Protein AF-A0A8J8PE60-F1 (afdb_monomer_lite)

Foldseek 3Di:
DDDDDDDDDPVVVVVLVVCCVVVLDVDSVRVVLLVVQVVDVVPDVDDRPDPCSVVSCCVVPVVVCLVPVPPVDVPCVSVLVVLLVVLLVCLLVVVNVVSLVSLVVVDPPPDPSSVVSVVSSVVSVVVVVVPDDPDDDDDDDD

Structure (mmCIF, N/CA/C/O backbone):
data_AF-A0A8J8PE60-F1
#
_entry.id   AF-A0A8J8PE60-F1
#
loop_
_atom_site.group_PDB
_atom_site.id
_atom_site.type_symbol
_atom_site.label_atom_id
_atom_site.label_alt_id
_atom_site.label_comp_id
_atom_site.label_asym_id
_atom_site.label_entity_id
_atom_site.label_seq_id
_atom_site.pdbx_PDB_ins_code
_atom_site.Cartn_x
_atom_site.Cartn_y
_atom_site.Cartn_z
_atom_site.occupancy
_atom_site.B_iso_or_equiv
_atom_site.auth_seq_id
_atom_site.auth_comp_id
_atom_site.auth_asym_id
_atom_site.auth_atom_id
_atom_site.pdbx_PDB_model_num
ATOM 1 N N . MET A 1 1 ? -25.706 10.457 2.565 1.00 67.75 1 MET A N 1
ATOM 2 C CA . MET A 1 1 ? -25.082 9.638 3.629 1.00 67.75 1 MET A CA 1
ATOM 3 C C . MET A 1 1 ? -26.100 8.675 4.217 1.00 67.75 1 MET A C 1
ATOM 5 O O . MET A 1 1 ? -27.106 9.118 4.760 1.00 67.75 1 MET A O 1
ATOM 9 N N . VAL A 1 2 ? -25.847 7.373 4.091 1.00 72.69 2 VAL A N 1
ATOM 10 C CA . VAL A 1 2 ? -26.624 6.304 4.741 1.00 72.69 2 VAL A CA 1
ATOM 11 C C . VAL A 1 2 ? -25.857 5.872 5.991 1.00 72.69 2 VAL A C 1
ATOM 13 O O . VAL A 1 2 ? -24.637 5.753 5.943 1.00 72.69 2 VAL A O 1
ATOM 16 N N . LYS A 1 3 ? -26.538 5.677 7.126 1.00 77.69 3 LYS A N 1
ATOM 17 C CA . LYS A 1 3 ? -25.882 5.319 8.392 1.00 77.69 3 LYS A CA 1
ATOM 18 C C . LYS A 1 3 ? -25.899 3.802 8.586 1.00 77.69 3 LYS A C 1
ATOM 20 O O . LYS A 1 3 ? -26.971 3.215 8.685 1.00 77.69 3 LYS A O 1
ATOM 25 N N . SER A 1 4 ? -24.717 3.197 8.679 1.00 75.25 4 SER A N 1
ATOM 26 C CA . SER A 1 4 ? -24.523 1.794 9.063 1.00 75.25 4 SER A CA 1
ATOM 27 C C . SER A 1 4 ? -23.872 1.719 10.448 1.00 75.25 4 SER A C 1
ATOM 29 O O . SER A 1 4 ? -23.148 2.630 10.844 1.00 75.25 4 SER A O 1
ATOM 31 N N . THR A 1 5 ? -24.161 0.675 11.228 1.00 84.50 5 THR A N 1
ATOM 32 C CA . THR A 1 5 ? -23.531 0.442 12.539 1.00 84.50 5 THR A CA 1
ATOM 33 C C . THR A 1 5 ? -22.797 -0.887 12.517 1.00 84.50 5 THR A C 1
ATOM 35 O O . THR A 1 5 ? -23.406 -1.938 12.335 1.00 84.50 5 THR A O 1
ATOM 38 N N . VAL A 1 6 ? -21.489 -0.822 12.740 1.00 84.38 6 VAL A N 1
ATOM 39 C CA . VAL A 1 6 ? -20.562 -1.957 12.792 1.00 84.38 6 VAL A CA 1
ATOM 40 C C . VAL A 1 6 ? -19.918 -2.025 14.173 1.00 84.38 6 VAL A C 1
ATOM 42 O O . VAL A 1 6 ? -19.798 -1.012 14.861 1.00 84.38 6 VAL A O 1
ATOM 45 N N . ARG A 1 7 ? -19.556 -3.235 14.610 1.00 89.38 7 ARG A N 1
ATOM 46 C CA . ARG A 1 7 ? -18.872 -3.462 15.888 1.00 89.38 7 ARG A CA 1
ATOM 47 C C . ARG A 1 7 ? -17.423 -3.847 15.639 1.00 89.38 7 ARG A C 1
ATOM 49 O O . ARG A 1 7 ? -17.162 -4.720 14.818 1.00 89.38 7 ARG A O 1
ATOM 56 N N . PHE A 1 8 ? -16.528 -3.244 16.408 1.00 87.31 8 PHE A N 1
ATOM 57 C CA . PHE A 1 8 ? -15.098 -3.528 16.409 1.00 87.31 8 PHE A CA 1
ATOM 58 C C . PHE A 1 8 ? -14.676 -4.019 17.796 1.00 87.31 8 PHE A C 1
ATOM 60 O O . PHE A 1 8 ? -15.372 -3.767 18.783 1.00 87.31 8 PHE A O 1
ATOM 67 N N . SER A 1 9 ? -13.566 -4.750 17.868 1.00 93.62 9 SER A N 1
ATOM 68 C CA . SER A 1 9 ? -12.927 -5.048 19.151 1.00 93.62 9 SER A CA 1
ATOM 69 C C . SER A 1 9 ? -12.292 -3.783 19.733 1.00 93.62 9 SER A C 1
ATOM 71 O O . SER A 1 9 ? -11.951 -2.864 18.990 1.00 93.62 9 SER A O 1
ATOM 73 N N . GLU A 1 10 ? -12.101 -3.759 21.054 1.00 88.94 10 GLU A N 1
ATOM 74 C CA . GLU A 1 10 ? -11.444 -2.641 21.753 1.00 88.94 10 GLU A CA 1
ATOM 75 C C . GLU A 1 10 ? -10.058 -2.367 21.160 1.00 88.94 10 GLU A C 1
ATOM 77 O O . GLU A 1 10 ? -9.803 -1.262 20.713 1.00 88.94 10 GLU A O 1
ATOM 82 N N . THR A 1 11 ? -9.244 -3.406 20.955 1.00 90.06 11 THR A N 1
ATOM 83 C CA . THR A 1 11 ? -7.906 -3.279 20.348 1.00 90.06 11 THR A CA 1
ATOM 84 C C . THR A 1 11 ? -7.906 -2.616 18.968 1.00 90.06 11 THR A C 1
ATOM 86 O O . THR A 1 11 ? -6.961 -1.916 18.617 1.00 90.06 11 THR A O 1
ATOM 89 N N . VAL A 1 12 ? -8.939 -2.854 18.153 1.00 88.44 12 VAL A N 1
ATOM 90 C CA . VAL A 1 12 ? -9.057 -2.196 16.843 1.00 88.44 12 VAL A CA 1
ATOM 91 C C . VAL A 1 12 ? -9.443 -0.734 17.026 1.00 88.44 12 VAL A C 1
ATOM 93 O O . VAL A 1 12 ? -8.910 0.121 16.330 1.00 88.44 12 VAL A O 1
ATOM 96 N N . MET A 1 13 ? -10.341 -0.438 17.967 1.00 90.12 13 MET A N 1
ATOM 97 C CA . MET A 1 13 ? -10.730 0.938 18.263 1.00 90.12 13 MET A CA 1
ATOM 98 C C . MET A 1 13 ? -9.577 1.759 18.834 1.00 90.12 13 MET A C 1
ATOM 100 O O . MET A 1 13 ? -9.436 2.901 18.417 1.00 90.12 13 MET A O 1
ATOM 104 N N . ASP A 1 14 ? -8.737 1.172 19.687 1.00 89.94 14 ASP A N 1
ATOM 105 C CA . ASP A 1 14 ? -7.545 1.825 20.240 1.00 89.94 14 ASP A CA 1
ATOM 106 C C . ASP A 1 14 ? -6.579 2.231 19.113 1.00 89.94 14 ASP A C 1
ATOM 108 O O . ASP A 1 14 ? -6.134 3.369 19.041 1.00 89.94 14 ASP A O 1
ATOM 112 N N . ARG A 1 15 ? -6.332 1.332 18.149 1.00 86.69 15 ARG A N 1
ATOM 113 C CA . ARG A 1 15 ? -5.506 1.631 16.964 1.00 86.69 15 ARG A CA 1
ATOM 114 C C . ARG A 1 15 ? -6.096 2.731 16.084 1.00 86.69 15 ARG A C 1
ATOM 116 O O . ARG A 1 15 ? -5.361 3.542 15.540 1.00 86.69 15 ARG A O 1
ATOM 123 N N . VAL A 1 16 ? -7.417 2.743 15.911 1.00 87.50 16 VAL A N 1
ATOM 124 C CA . VAL A 1 16 ? -8.095 3.802 15.148 1.00 87.50 16 VAL A CA 1
ATOM 125 C C . VAL A 1 16 ? -8.033 5.135 15.895 1.00 87.50 16 VAL A C 1
ATOM 127 O O . VAL A 1 16 ? -7.966 6.179 15.258 1.00 87.50 16 VAL A O 1
ATOM 130 N N . GLU A 1 17 ? -8.068 5.119 17.228 1.00 87.81 17 GLU A N 1
ATOM 131 C CA . GLU A 1 17 ? -7.870 6.319 18.044 1.00 87.81 17 GLU A CA 1
ATOM 132 C C . GLU A 1 17 ? -6.456 6.875 17.882 1.00 87.81 17 GLU A C 1
ATOM 134 O O . GLU A 1 17 ? -6.339 8.061 17.603 1.00 87.81 17 GLU A O 1
ATOM 139 N N . GLU A 1 18 ? -5.421 6.032 17.922 1.00 88.44 18 GLU A N 1
ATOM 140 C CA . GLU A 1 18 ? -4.029 6.450 17.682 1.00 88.44 18 GLU A CA 1
ATOM 141 C C . GLU A 1 18 ? -3.860 7.172 16.331 1.00 88.44 18 GLU A C 1
ATOM 143 O O . GLU A 1 18 ? -3.236 8.227 16.282 1.00 88.44 18 GLU A O 1
ATOM 148 N N . LEU A 1 19 ? -4.469 6.656 15.256 1.00 84.62 19 LEU A N 1
ATOM 149 C CA . LEU A 1 19 ? -4.401 7.263 13.915 1.00 84.62 19 LEU A CA 1
ATOM 150 C C . LEU A 1 19 ? -5.159 8.600 13.815 1.00 84.62 19 LEU A C 1
ATOM 152 O O . LEU A 1 19 ? -4.785 9.484 13.057 1.00 84.62 19 LEU A O 1
ATOM 156 N N . VAL A 1 20 ? -6.244 8.769 14.574 1.00 87.75 20 VAL A N 1
ATOM 157 C CA . VAL A 1 20 ? -6.984 10.045 14.624 1.00 87.75 20 VAL A CA 1
ATOM 158 C C . VAL A 1 20 ? -6.250 11.065 15.503 1.00 87.75 20 VAL A C 1
ATOM 160 O O . VAL A 1 20 ? -6.274 12.261 15.228 1.00 87.75 20 VAL A O 1
ATOM 163 N N . GLU A 1 21 ? -5.599 10.610 16.573 1.00 86.06 21 GLU A N 1
ATOM 164 C CA . GLU A 1 21 ? -4.782 11.452 17.452 1.00 86.06 21 GLU A CA 1
ATOM 165 C C . GLU A 1 21 ? -3.464 11.885 16.797 1.00 86.06 21 GLU A C 1
ATOM 167 O O . GLU A 1 21 ? -2.961 12.962 17.115 1.00 86.06 21 GLU A O 1
ATOM 172 N N . GLY A 1 22 ? -2.936 11.079 15.872 1.00 78.81 22 GLY A N 1
ATOM 173 C CA . GLY A 1 22 ? -1.746 11.362 15.067 1.00 78.81 22 GLY A CA 1
ATOM 174 C C . GLY A 1 22 ? -1.930 12.418 13.972 1.00 78.81 22 GLY A C 1
ATOM 175 O O . GLY A 1 22 ? -0.999 12.643 13.211 1.00 78.81 22 GLY A O 1
ATOM 176 N N . GLU A 1 23 ? -3.098 13.064 13.902 1.00 74.38 23 GLU A N 1
ATOM 177 C CA . GLU A 1 23 ? -3.491 14.064 12.893 1.00 74.38 23 GLU A CA 1
ATOM 178 C C . GLU A 1 23 ? -3.677 13.526 11.458 1.00 74.38 23 GLU A C 1
ATOM 180 O O . GLU A 1 23 ? -4.191 14.265 10.624 1.00 74.38 23 GLU A O 1
ATOM 185 N N . GLU A 1 24 ? -3.417 12.236 11.202 1.00 80.31 24 GLU A N 1
ATOM 186 C CA . GLU A 1 24 ? -3.635 11.570 9.899 1.00 80.31 24 GLU A CA 1
ATOM 187 C C . GLU A 1 24 ? -5.123 11.544 9.486 1.00 80.31 24 GLU A C 1
ATOM 189 O O . GLU A 1 24 ? -5.471 11.454 8.311 1.00 80.31 24 GLU A O 1
ATOM 194 N N . PHE A 1 25 ? -6.036 11.603 10.463 1.00 87.25 25 PHE A N 1
ATOM 195 C CA . PHE A 1 25 ? -7.479 11.663 10.233 1.00 87.25 25 PHE A CA 1
ATOM 196 C C . PHE A 1 25 ? -8.157 12.640 11.193 1.00 87.25 25 PHE A C 1
ATOM 198 O O . PHE A 1 25 ? -7.983 12.568 12.407 1.00 87.25 25 PHE A O 1
ATOM 205 N N . SER A 1 26 ? -9.071 13.469 10.688 1.00 86.44 26 SER A N 1
ATOM 206 C CA . SER A 1 26 ? -9.850 14.414 11.502 1.00 86.44 26 SER A CA 1
ATOM 207 C C . SER A 1 26 ? -10.903 13.735 12.384 1.00 86.44 26 SER A C 1
ATOM 209 O O . SER A 1 26 ? -11.379 14.300 13.375 1.00 86.44 26 SER A O 1
ATOM 211 N N . SER A 1 27 ? -11.346 12.530 12.009 1.00 90.06 27 SER A N 1
ATOM 212 C CA . SER A 1 27 ? -12.348 11.785 12.767 1.00 90.06 27 SER A CA 1
ATOM 213 C C . SER A 1 27 ? -12.371 10.294 12.441 1.00 90.06 27 SER A C 1
ATOM 215 O O . SER A 1 27 ? -12.074 9.857 11.333 1.00 90.06 27 SER A O 1
ATOM 217 N N . LYS A 1 28 ? -12.912 9.496 13.368 1.00 89.75 28 LYS A N 1
ATOM 218 C CA . LYS A 1 28 ? -13.175 8.060 13.146 1.00 89.75 28 LYS A CA 1
ATOM 219 C C . LYS A 1 28 ? -14.080 7.790 11.940 1.00 89.75 28 LYS A C 1
ATOM 221 O O . LYS A 1 28 ? -13.976 6.749 11.304 1.00 89.75 28 LYS A O 1
ATOM 226 N N . SER A 1 29 ? -15.006 8.708 11.648 1.00 88.94 29 SER A N 1
ATOM 227 C CA . SER A 1 29 ? -15.900 8.583 10.488 1.00 88.94 29 SER A CA 1
ATOM 228 C C . SER A 1 29 ? -15.187 8.889 9.172 1.00 88.94 29 SER A C 1
ATOM 230 O O . SER A 1 29 ? -15.644 8.454 8.122 1.00 88.94 29 SER A O 1
ATOM 232 N N . GLU A 1 30 ? -14.096 9.649 9.203 1.00 89.56 30 GLU A N 1
ATOM 233 C CA . GLU A 1 30 ? -13.229 9.859 8.048 1.00 89.56 30 GLU A CA 1
ATOM 234 C C . GLU A 1 30 ? -12.367 8.636 7.776 1.00 89.56 30 GLU A C 1
ATOM 236 O O . GLU A 1 30 ? -12.472 8.086 6.687 1.00 89.56 30 GLU A O 1
ATOM 241 N N . PHE A 1 31 ? -11.675 8.124 8.799 1.00 91.44 31 PHE A N 1
ATOM 242 C CA . PHE A 1 31 ? -10.937 6.863 8.709 1.00 91.44 31 PHE A CA 1
ATOM 243 C C . PHE A 1 31 ? -11.798 5.733 8.126 1.00 91.44 31 PHE A C 1
ATOM 245 O O . PHE A 1 31 ? -11.380 5.013 7.226 1.00 91.44 31 PHE A O 1
ATOM 252 N N . GLN A 1 32 ? -13.038 5.584 8.606 1.00 89.50 32 GLN A N 1
ATOM 253 C CA . GLN A 1 32 ? -13.939 4.538 8.114 1.00 89.50 32 GLN A CA 1
ATOM 254 C C . GLN A 1 32 ? -14.343 4.725 6.649 1.00 89.50 32 GLN A C 1
ATOM 256 O O . GLN A 1 32 ? -14.490 3.729 5.946 1.00 89.50 32 GLN A O 1
ATOM 261 N N . ARG A 1 33 ? -14.548 5.967 6.193 1.00 89.88 33 ARG A N 1
ATOM 262 C CA . ARG A 1 33 ? -14.845 6.244 4.779 1.00 89.88 33 ARG A CA 1
ATOM 263 C C . ARG A 1 33 ? -13.626 5.932 3.922 1.00 89.88 33 ARG A C 1
ATOM 265 O O . ARG A 1 33 ? -13.746 5.133 3.002 1.00 89.88 33 ARG A O 1
ATOM 272 N N . PHE A 1 34 ? -12.465 6.451 4.313 1.00 92.12 34 PHE A N 1
ATOM 273 C CA . PHE A 1 34 ? -11.197 6.196 3.643 1.00 92.12 34 PHE A CA 1
ATOM 274 C C . PHE A 1 34 ? -10.904 4.697 3.520 1.00 92.12 34 PHE A C 1
ATOM 276 O O . PHE A 1 34 ? -10.681 4.207 2.422 1.00 92.12 34 PHE A O 1
ATOM 283 N N . ALA A 1 35 ? -10.990 3.938 4.616 1.00 90.69 35 ALA A N 1
ATOM 284 C CA . ALA A 1 35 ? -10.707 2.504 4.609 1.00 90.69 35 ALA A CA 1
ATOM 285 C C . ALA A 1 35 ? -11.632 1.718 3.663 1.00 90.69 35 ALA A C 1
ATOM 287 O O . ALA A 1 35 ? -11.198 0.756 3.032 1.00 90.69 35 ALA A O 1
ATOM 288 N N . VAL A 1 36 ? -12.907 2.109 3.565 1.00 89.62 36 VAL A N 1
ATOM 289 C CA . VAL A 1 36 ? -13.854 1.477 2.637 1.00 89.62 36 VAL A CA 1
ATOM 290 C C . VAL A 1 36 ? -13.523 1.850 1.196 1.00 89.62 36 VAL A C 1
ATOM 292 O O . VAL A 1 36 ? -13.440 0.960 0.355 1.00 89.62 36 VAL A O 1
ATOM 295 N N . GLU A 1 37 ? -13.315 3.134 0.914 1.00 90.75 37 GLU A N 1
ATOM 296 C CA . GLU A 1 37 ? -13.029 3.611 -0.441 1.00 90.75 37 GLU A CA 1
ATOM 297 C C . GLU A 1 37 ? -11.687 3.099 -0.967 1.00 90.75 37 GLU A C 1
ATOM 299 O O . GLU A 1 37 ? -11.622 2.667 -2.112 1.00 90.75 37 GLU A O 1
ATOM 304 N N . TYR A 1 38 ? -10.668 3.018 -0.109 1.00 89.00 38 TYR A N 1
ATOM 305 C CA . TYR A 1 38 ? -9.367 2.436 -0.434 1.00 89.00 38 TYR A CA 1
ATOM 306 C C . TYR A 1 38 ? -9.475 0.960 -0.816 1.00 89.00 38 TYR A C 1
ATOM 308 O O . TYR A 1 38 ? -8.934 0.524 -1.826 1.00 89.00 38 TYR A O 1
ATOM 316 N N . VAL A 1 39 ? -10.211 0.161 -0.037 1.00 88.94 39 VAL A N 1
ATOM 317 C CA . VAL A 1 39 ? -10.401 -1.253 -0.386 1.00 88.94 39 VAL A CA 1
ATOM 318 C C . VAL A 1 39 ? -11.151 -1.389 -1.708 1.00 88.94 39 VAL A C 1
ATOM 320 O O . VAL A 1 39 ? -10.802 -2.259 -2.498 1.00 88.94 39 VAL A O 1
ATOM 323 N N . LEU A 1 40 ? -12.158 -0.547 -1.961 1.00 86.81 40 LEU A N 1
ATOM 324 C CA . LEU A 1 40 ? -12.909 -0.574 -3.216 1.00 86.81 40 LEU A CA 1
ATOM 325 C C . LEU A 1 40 ? -12.044 -0.181 -4.420 1.00 86.81 40 LEU A C 1
ATOM 327 O O . LEU A 1 40 ? -12.137 -0.855 -5.442 1.00 86.81 40 LEU A O 1
ATOM 331 N N . SER A 1 41 ? -11.177 0.829 -4.292 1.00 84.31 41 SER A N 1
ATOM 332 C CA . SER A 1 41 ? -10.273 1.239 -5.376 1.00 84.31 41 SER A CA 1
ATOM 333 C C . SER A 1 41 ? -9.211 0.192 -5.720 1.00 84.31 41 SER A C 1
ATOM 335 O O . SER A 1 41 ? -8.690 0.196 -6.829 1.00 84.31 41 SER A O 1
ATOM 337 N N . GLU A 1 42 ? -8.873 -0.703 -4.786 1.00 83.44 42 GLU A N 1
ATOM 338 C CA . GLU A 1 42 ? -7.877 -1.761 -5.008 1.00 83.44 42 GLU A CA 1
ATOM 339 C C . GLU A 1 42 ? -8.457 -3.036 -5.641 1.00 83.44 42 GLU A C 1
ATOM 341 O O . GLU A 1 42 ? -7.716 -3.845 -6.205 1.00 83.44 42 GLU A O 1
ATOM 346 N N . ILE A 1 43 ? -9.767 -3.269 -5.514 1.00 80.38 43 ILE A N 1
ATOM 347 C CA . ILE A 1 43 ? -10.404 -4.528 -5.944 1.00 80.38 43 ILE A CA 1
ATOM 348 C C . ILE A 1 43 ? -11.278 -4.390 -7.192 1.00 80.38 43 ILE A C 1
ATOM 350 O O . ILE A 1 43 ? -11.669 -5.413 -7.757 1.00 80.38 43 ILE A O 1
ATOM 354 N N . ASP A 1 44 ? -11.604 -3.166 -7.599 1.00 75.81 44 ASP A N 1
ATOM 355 C CA . ASP A 1 44 ? -12.464 -2.858 -8.742 1.00 75.81 44 ASP A CA 1
A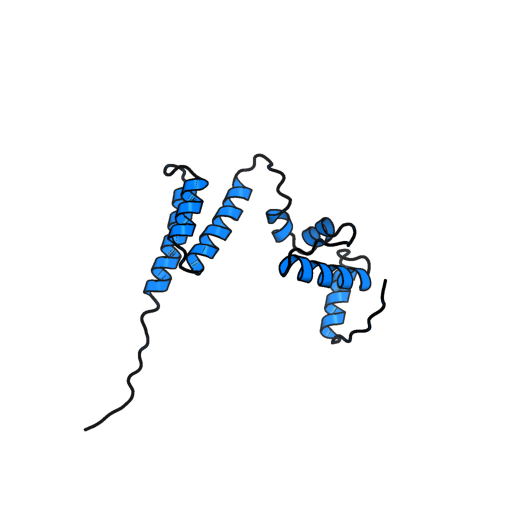TOM 356 C C . ASP A 1 44 ? -12.026 -1.531 -9.388 1.00 75.81 44 ASP A C 1
ATOM 358 O O . ASP A 1 44 ? -11.243 -0.783 -8.805 1.00 75.81 44 ASP A O 1
ATOM 362 N N . ASP A 1 45 ? -12.582 -1.191 -10.551 1.00 80.06 45 ASP A N 1
ATOM 363 C CA . ASP A 1 45 ? -12.383 0.106 -11.222 1.00 80.06 45 ASP A CA 1
ATOM 364 C C . ASP A 1 45 ? -13.174 1.241 -10.523 1.00 80.06 45 ASP A C 1
ATOM 366 O O . ASP A 1 45 ? -13.707 2.154 -11.159 1.00 80.06 45 ASP A O 1
ATOM 370 N N . TYR A 1 46 ? -13.317 1.158 -9.198 1.00 83.19 46 TYR A N 1
ATOM 371 C CA . TYR A 1 46 ? -14.027 2.135 -8.385 1.00 83.19 46 TYR A CA 1
ATOM 372 C C . TYR A 1 46 ? -13.187 3.404 -8.227 1.00 83.19 46 TYR A C 1
ATOM 374 O O . TYR A 1 46 ? -12.048 3.356 -7.760 1.00 83.19 46 TYR A O 1
ATOM 382 N N . GLU A 1 47 ? -13.778 4.547 -8.570 1.00 83.69 47 GLU A N 1
ATOM 383 C CA . GLU A 1 47 ? -13.187 5.864 -8.345 1.00 83.69 47 GLU A CA 1
ATOM 384 C C . GLU A 1 47 ? -13.668 6.416 -6.990 1.00 83.69 47 GLU A C 1
ATOM 386 O O . GLU A 1 47 ? -14.879 6.582 -6.807 1.00 83.69 47 GLU A O 1
ATOM 391 N N . PRO A 1 48 ? -12.758 6.667 -6.028 1.00 88.56 48 PRO A N 1
ATOM 392 C CA . PRO A 1 48 ? -13.104 7.253 -4.736 1.00 88.56 48 PRO A CA 1
ATOM 393 C C . PRO A 1 48 ? -13.850 8.585 -4.869 1.00 88.56 48 PRO A C 1
ATOM 395 O O . PRO A 1 48 ? -13.472 9.459 -5.644 1.00 88.56 48 PRO A O 1
ATOM 398 N N . GLU A 1 49 ? -14.908 8.750 -4.077 1.00 87.56 49 GLU A N 1
ATOM 399 C CA . GLU A 1 49 ? -15.710 9.976 -3.995 1.00 87.56 49 GLU A CA 1
ATOM 400 C C . GLU A 1 49 ? -15.293 10.856 -2.803 1.00 87.56 49 GLU A C 1
ATOM 402 O O . GLU A 1 49 ? -15.750 11.998 -2.669 1.00 87.56 49 GLU A O 1
ATOM 407 N N . MET A 1 50 ? -14.460 10.331 -1.902 1.00 86.69 50 MET A N 1
ATOM 408 C CA . MET A 1 50 ? -13.930 11.066 -0.763 1.00 86.69 50 MET A CA 1
ATOM 409 C C . MET A 1 50 ? -13.054 12.241 -1.219 1.00 86.69 50 MET A C 1
ATOM 411 O O . MET A 1 50 ? -12.128 12.085 -2.010 1.00 86.69 50 MET A O 1
ATOM 415 N N . LEU A 1 51 ? -13.337 13.429 -0.675 1.00 85.31 51 LEU A N 1
ATOM 416 C CA . LEU A 1 51 ? -12.468 14.596 -0.830 1.00 85.31 51 LEU A CA 1
ATOM 417 C C . LEU A 1 51 ? -11.097 14.309 -0.215 1.00 85.31 51 LEU A C 1
ATOM 419 O O . LEU A 1 51 ? -11.029 13.681 0.841 1.00 85.31 51 LEU A O 1
ATOM 423 N N . ASP A 1 52 ? -10.051 14.780 -0.890 1.00 85.69 52 ASP A N 1
ATOM 424 C CA . ASP A 1 52 ? -8.654 14.662 -0.462 1.00 85.69 52 ASP A CA 1
ATOM 425 C C . ASP A 1 52 ? -8.200 13.200 -0.267 1.00 85.69 52 ASP A C 1
ATOM 427 O O . ASP A 1 52 ? -7.274 12.909 0.483 1.00 85.69 52 ASP A O 1
ATOM 431 N N . PHE A 1 53 ? -8.851 12.251 -0.958 1.00 88.62 53 PHE A N 1
ATOM 432 C CA . PHE A 1 53 ? -8.551 10.821 -0.845 1.00 88.62 53 PHE A CA 1
ATOM 433 C C . PHE A 1 53 ? -7.081 10.500 -1.132 1.00 88.62 53 PHE A C 1
ATOM 435 O O . PHE A 1 53 ? -6.465 9.747 -0.380 1.00 88.62 53 PHE A O 1
ATOM 442 N N . ASP A 1 54 ? -6.531 11.049 -2.218 1.00 85.06 54 ASP A N 1
ATOM 443 C CA . ASP A 1 54 ? -5.141 10.807 -2.605 1.00 85.06 54 ASP A CA 1
ATOM 444 C C . ASP A 1 54 ? -4.164 11.406 -1.582 1.00 85.06 54 ASP A C 1
ATOM 446 O O . ASP A 1 54 ? -3.219 10.727 -1.191 1.00 85.06 54 ASP A O 1
ATOM 450 N N . GLU A 1 55 ? -4.444 12.608 -1.063 1.00 86.12 55 GLU A N 1
ATOM 451 C CA . GLU A 1 55 ? -3.622 13.257 -0.030 1.00 86.12 55 GLU A CA 1
ATOM 452 C C . GLU A 1 55 ? -3.582 12.420 1.258 1.00 86.12 55 GLU A C 1
ATOM 454 O O . GLU A 1 55 ? -2.509 12.105 1.771 1.00 86.12 55 GLU A O 1
ATOM 459 N N . VAL A 1 56 ? -4.751 11.982 1.734 1.00 86.62 56 VAL A N 1
ATOM 460 C CA . VAL A 1 56 ? -4.869 11.133 2.930 1.00 86.62 56 VAL A CA 1
ATOM 461 C C . VAL A 1 56 ? -4.216 9.766 2.707 1.00 86.62 56 VAL A C 1
ATOM 463 O O . VAL A 1 56 ? -3.564 9.231 3.603 1.00 86.62 56 VAL A O 1
ATOM 466 N N . ARG A 1 57 ? -4.353 9.174 1.513 1.00 86.19 57 ARG A N 1
ATOM 467 C CA . ARG A 1 57 ? -3.693 7.902 1.183 1.00 86.19 57 ARG A CA 1
ATOM 468 C C . ARG A 1 57 ? -2.183 8.028 1.283 1.00 86.19 57 ARG A C 1
ATOM 470 O O . ARG A 1 57 ? -1.542 7.131 1.824 1.00 86.19 57 ARG A O 1
ATOM 477 N N . ASP A 1 58 ? -1.637 9.099 0.737 1.00 85.12 58 ASP A N 1
ATOM 478 C CA . ASP A 1 58 ? -0.202 9.319 0.658 1.00 85.12 58 ASP A CA 1
ATOM 479 C C . ASP A 1 58 ? 0.403 9.653 2.027 1.00 85.12 58 ASP A C 1
ATOM 481 O O . ASP A 1 58 ? 1.534 9.263 2.310 1.00 85.12 58 ASP A O 1
ATOM 485 N N . GLU A 1 59 ? -0.363 10.291 2.912 1.00 83.69 59 GLU A N 1
ATOM 486 C CA . GLU A 1 59 ? 0.019 10.501 4.310 1.00 83.69 59 GLU A CA 1
ATOM 487 C C . GLU A 1 59 ? 0.065 9.185 5.103 1.00 83.69 59 GLU A C 1
ATOM 489 O O . GLU A 1 59 ? 1.050 8.899 5.788 1.00 83.69 59 GLU A O 1
ATOM 494 N N . VAL A 1 60 ? -0.964 8.344 4.960 1.00 83.25 60 VAL A N 1
ATOM 495 C CA . VAL A 1 60 ? -1.082 7.059 5.677 1.00 83.25 60 VAL A CA 1
ATOM 496 C C . VAL A 1 60 ? -0.131 6.000 5.111 1.00 83.25 60 VAL A C 1
ATOM 498 O O . VAL A 1 60 ? 0.398 5.150 5.833 1.00 83.25 60 VAL A O 1
ATOM 501 N N . PHE A 1 61 ? 0.094 6.036 3.800 1.00 82.19 61 PHE A N 1
ATOM 502 C CA . PHE A 1 61 ? 0.965 5.129 3.068 1.00 82.19 61 PHE A CA 1
ATOM 503 C C . PHE A 1 61 ? 1.988 5.938 2.260 1.00 82.19 61 PHE A C 1
ATOM 505 O O . PHE A 1 61 ? 1.875 6.036 1.037 1.00 82.19 61 PHE A O 1
ATOM 512 N N . PRO A 1 62 ? 3.042 6.465 2.903 1.00 68.81 62 PRO A N 1
ATOM 513 C CA . PRO A 1 62 ? 4.058 7.268 2.220 1.00 68.81 62 PRO A CA 1
ATOM 514 C C . PRO A 1 62 ? 4.792 6.495 1.114 1.00 68.81 62 PRO A C 1
ATOM 516 O O . PRO A 1 62 ? 5.222 7.079 0.122 1.00 68.81 62 PRO A O 1
ATOM 519 N N . ASP A 1 63 ? 4.876 5.165 1.221 1.00 60.16 63 ASP A N 1
ATOM 520 C CA . ASP A 1 63 ? 5.401 4.304 0.152 1.00 60.16 63 ASP A CA 1
ATOM 521 C C . ASP A 1 63 ? 4.484 4.252 -1.089 1.00 60.16 63 ASP A C 1
ATOM 523 O O . ASP A 1 63 ? 4.936 3.925 -2.186 1.00 60.16 63 ASP A O 1
ATOM 527 N N . HIS A 1 64 ? 3.197 4.573 -0.930 1.00 55.28 64 HIS A N 1
ATOM 528 C CA . HIS A 1 64 ? 2.199 4.610 -2.000 1.00 55.28 64 HIS A CA 1
ATOM 529 C C . HIS A 1 64 ? 2.237 5.935 -2.778 1.00 55.28 64 HIS A C 1
ATOM 531 O O . HIS A 1 64 ? 2.058 5.922 -3.999 1.00 55.28 64 HIS A O 1
ATOM 537 N N . ALA A 1 65 ? 2.573 7.041 -2.103 1.00 51.47 65 ALA A N 1
ATOM 538 C CA . ALA A 1 65 ? 2.843 8.346 -2.717 1.00 51.47 65 ALA A CA 1
ATOM 539 C C . ALA A 1 65 ? 3.989 8.260 -3.742 1.00 51.47 65 ALA A C 1
ATOM 541 O O . ALA A 1 65 ? 3.907 8.773 -4.857 1.00 51.47 65 ALA A O 1
ATOM 542 N N . LEU A 1 66 ? 5.031 7.483 -3.411 1.00 49.31 66 LEU A N 1
ATOM 543 C CA . LEU A 1 66 ? 6.164 7.189 -4.300 1.00 49.31 66 LEU A CA 1
ATOM 544 C C . LEU A 1 66 ? 5.775 6.386 -5.558 1.00 49.31 66 LEU A C 1
ATOM 546 O O . LEU A 1 66 ? 6.585 6.262 -6.479 1.00 49.31 66 LEU A O 1
ATOM 550 N N . GLY A 1 67 ? 4.570 5.810 -5.596 1.00 43.59 67 GLY A N 1
ATOM 551 C CA . GLY A 1 67 ? 4.064 4.988 -6.696 1.00 43.59 67 GLY A CA 1
ATOM 552 C C . GLY A 1 67 ? 3.032 5.667 -7.602 1.00 43.59 67 GLY A C 1
ATOM 553 O O . GLY A 1 67 ? 2.832 5.171 -8.712 1.00 43.59 67 GLY A O 1
ATOM 554 N N . ARG A 1 68 ? 2.385 6.765 -7.170 1.00 42.75 68 ARG A N 1
ATOM 555 C CA . ARG A 1 68 ? 1.278 7.407 -7.916 1.00 42.75 68 ARG A CA 1
ATOM 556 C C . ARG A 1 68 ? 1.493 8.891 -8.239 1.00 42.75 68 ARG A C 1
ATOM 558 O O . ARG A 1 68 ? 1.119 9.288 -9.337 1.00 42.75 68 ARG A O 1
ATOM 565 N N . ASP A 1 69 ? 2.175 9.644 -7.371 1.00 40.44 69 ASP A N 1
ATOM 566 C CA . ASP A 1 69 ? 2.380 11.101 -7.495 1.00 40.44 69 ASP A CA 1
ATOM 567 C C . ASP A 1 69 ? 3.845 11.496 -7.735 1.00 40.44 69 ASP A C 1
ATOM 569 O O . ASP A 1 69 ? 4.279 12.623 -7.486 1.00 40.44 69 ASP A O 1
ATOM 573 N N . ALA A 1 70 ? 4.625 10.579 -8.312 1.00 39.53 70 ALA A N 1
ATOM 574 C CA . ALA A 1 70 ? 5.794 10.990 -9.071 1.00 39.53 70 ALA A CA 1
ATOM 575 C C . ALA A 1 70 ? 5.313 11.710 -10.344 1.00 39.53 70 ALA A C 1
ATOM 577 O O . ALA A 1 70 ? 5.285 11.136 -11.435 1.00 39.53 70 ALA A O 1
ATOM 578 N N . GLU A 1 71 ? 4.991 13.002 -10.214 1.00 39.00 71 GLU A N 1
ATOM 579 C CA . GLU A 1 71 ? 5.354 13.969 -11.251 1.00 39.00 71 GLU A CA 1
ATOM 580 C C . GLU A 1 71 ? 6.753 13.565 -11.749 1.00 39.00 71 GLU A C 1
ATOM 582 O O . GLU A 1 71 ? 7.608 13.256 -10.909 1.00 39.00 71 GLU A O 1
ATOM 587 N N . PRO A 1 72 ? 7.017 13.503 -13.067 1.00 40.59 72 PRO A N 1
ATOM 588 C CA . PRO A 1 72 ? 8.321 13.127 -13.597 1.00 40.59 72 PRO A CA 1
ATOM 589 C C . PRO A 1 72 ? 9.319 14.259 -13.319 1.00 40.59 72 PRO A C 1
ATOM 591 O O . PRO A 1 72 ? 9.760 14.972 -14.217 1.00 40.59 72 PRO A O 1
ATOM 594 N N . GLY A 1 73 ? 9.652 14.450 -12.045 1.00 36.44 73 GLY A N 1
ATOM 595 C CA . GLY A 1 73 ? 10.857 15.105 -11.608 1.00 36.44 73 GLY A CA 1
ATOM 596 C C . GLY A 1 73 ? 12.013 14.289 -12.153 1.00 36.44 73 GLY A C 1
ATOM 597 O O . GLY A 1 73 ? 12.013 13.059 -12.092 1.00 36.44 73 GLY A O 1
ATOM 598 N N . GLU A 1 74 ? 12.968 14.993 -12.738 1.00 42.03 74 GLU A N 1
ATOM 599 C CA . GLU A 1 74 ? 14.149 14.493 -13.436 1.00 42.03 74 GLU A CA 1
ATOM 600 C C . GLU A 1 74 ? 15.142 13.733 -12.527 1.00 42.03 74 GLU A C 1
ATOM 602 O O . GLU A 1 74 ? 16.345 13.747 -12.768 1.00 42.03 74 GLU A O 1
ATOM 607 N N . ASP A 1 75 ? 14.660 13.023 -11.509 1.00 45.62 75 ASP A N 1
ATOM 608 C CA . ASP A 1 75 ? 15.432 12.136 -10.654 1.00 45.62 75 ASP A CA 1
ATOM 609 C C . ASP A 1 75 ? 15.117 10.693 -11.055 1.00 45.62 75 ASP A C 1
ATOM 611 O O . ASP A 1 75 ? 14.266 10.010 -10.483 1.00 45.62 75 ASP A O 1
ATOM 615 N N . GLY A 1 76 ? 15.827 10.211 -12.080 1.00 51.53 76 GLY A N 1
ATOM 616 C CA . GLY A 1 76 ? 15.661 8.877 -12.674 1.00 51.53 76 GLY A CA 1
ATOM 617 C C . GLY A 1 76 ? 15.897 7.684 -11.732 1.00 51.53 76 GLY A C 1
ATOM 618 O O . GLY A 1 76 ? 16.000 6.556 -12.212 1.00 51.53 76 GLY A O 1
ATOM 619 N N . ASP A 1 77 ? 16.015 7.914 -10.427 1.00 59.28 77 ASP A N 1
ATOM 620 C CA . ASP A 1 77 ? 16.148 6.900 -9.388 1.00 59.28 77 ASP A CA 1
ATOM 621 C C . ASP A 1 77 ? 14.775 6.402 -8.902 1.00 59.28 77 ASP A C 1
ATOM 623 O O . ASP A 1 77 ? 14.629 5.210 -8.634 1.00 59.28 77 ASP A O 1
ATOM 627 N N . GLY A 1 78 ? 13.735 7.250 -8.883 1.00 65.19 78 GLY A N 1
ATOM 628 C CA . GLY A 1 78 ? 12.369 6.833 -8.527 1.00 65.19 78 GLY A CA 1
ATOM 629 C C . GLY A 1 78 ? 11.786 5.821 -9.520 1.00 65.19 78 GLY A C 1
ATOM 630 O O . GLY A 1 78 ? 11.314 4.751 -9.131 1.00 65.19 78 GLY A O 1
ATOM 631 N N . GLU A 1 79 ? 11.925 6.104 -10.819 1.00 77.38 79 GLU A N 1
ATOM 632 C CA . GLU A 1 79 ? 11.517 5.177 -11.883 1.00 77.38 79 GLU A CA 1
ATOM 633 C C . GLU A 1 79 ? 12.281 3.847 -11.790 1.00 77.38 79 GLU A C 1
ATOM 635 O O . GLU A 1 79 ? 11.701 2.776 -11.973 1.00 77.38 79 GLU A O 1
ATOM 640 N N . PHE A 1 80 ? 13.569 3.893 -11.440 1.00 84.56 80 PHE A N 1
ATOM 641 C CA . PHE A 1 80 ? 14.377 2.688 -11.290 1.00 84.56 80 PHE A CA 1
ATOM 642 C C . PHE A 1 80 ? 13.852 1.768 -10.185 1.00 84.56 80 PHE A C 1
ATOM 644 O O . PHE A 1 80 ? 13.701 0.568 -10.419 1.00 84.56 80 PHE A O 1
ATOM 651 N N . TYR A 1 81 ? 13.518 2.303 -9.008 1.00 83.69 81 TYR A N 1
ATOM 652 C CA . TYR A 1 81 ? 12.991 1.480 -7.917 1.00 83.69 81 TYR A CA 1
ATOM 653 C C . TYR A 1 81 ? 11.606 0.900 -8.228 1.00 83.69 81 TYR A C 1
ATOM 655 O O . TYR A 1 81 ? 11.336 -0.253 -7.879 1.00 83.69 81 TYR A O 1
ATOM 663 N N . GLN A 1 82 ? 10.754 1.636 -8.946 1.00 83.62 82 GLN A N 1
ATOM 664 C CA . GLN A 1 82 ? 9.461 1.123 -9.407 1.00 83.62 82 GLN A CA 1
ATOM 665 C C . GLN A 1 82 ? 9.632 -0.032 -10.405 1.00 83.62 82 GLN A C 1
ATOM 667 O O . GLN A 1 82 ? 8.995 -1.084 -10.269 1.00 83.62 82 GLN A O 1
ATOM 672 N N . VAL A 1 83 ? 10.535 0.120 -11.381 1.00 87.12 83 VAL A N 1
ATOM 673 C CA . VAL A 1 83 ? 10.859 -0.956 -12.328 1.00 87.12 83 VAL A CA 1
ATOM 674 C C . VAL A 1 83 ? 11.467 -2.150 -11.586 1.00 87.12 83 VAL A C 1
ATOM 676 O O . VAL A 1 83 ? 11.058 -3.285 -11.831 1.00 87.12 83 VAL A O 1
ATOM 679 N N . ALA A 1 84 ? 12.352 -1.920 -10.612 1.00 89.00 84 ALA A N 1
ATOM 680 C CA . ALA A 1 84 ? 12.952 -2.973 -9.793 1.00 89.00 84 ALA A CA 1
ATOM 681 C C . ALA A 1 84 ? 11.917 -3.780 -8.997 1.00 89.00 84 ALA A C 1
ATOM 683 O O . ALA A 1 84 ? 11.976 -5.014 -8.973 1.00 89.00 84 ALA A O 1
ATOM 684 N N . ALA A 1 85 ? 10.940 -3.110 -8.379 1.00 86.94 85 ALA A N 1
ATOM 685 C CA . ALA A 1 85 ? 9.859 -3.770 -7.653 1.00 86.94 85 ALA A CA 1
ATOM 686 C C . ALA A 1 85 ? 9.035 -4.681 -8.576 1.00 86.94 85 ALA A C 1
ATOM 688 O O . ALA A 1 85 ? 8.734 -5.826 -8.223 1.00 86.94 85 ALA A O 1
ATOM 689 N N . ARG A 1 86 ? 8.733 -4.208 -9.790 1.00 86.38 86 ARG A N 1
ATOM 690 C CA . ARG A 1 86 ? 7.948 -4.954 -10.779 1.00 86.38 86 ARG A CA 1
ATOM 691 C C . ARG A 1 86 ? 8.722 -6.132 -11.377 1.00 86.38 86 ARG A C 1
ATOM 693 O O . ARG A 1 86 ? 8.177 -7.229 -11.472 1.00 86.38 86 ARG A O 1
ATOM 700 N N . VAL A 1 87 ? 10.007 -5.950 -11.684 1.00 90.88 87 VAL A N 1
ATOM 701 C CA . VAL A 1 87 ? 10.919 -7.036 -12.090 1.00 90.88 87 VAL A CA 1
ATOM 702 C C . VAL A 1 87 ? 10.978 -8.116 -11.010 1.00 90.88 87 VAL A C 1
ATOM 704 O O . VAL A 1 87 ? 10.815 -9.299 -11.310 1.00 90.88 87 VAL A O 1
ATOM 707 N N . ARG A 1 88 ? 11.124 -7.728 -9.737 1.00 88.94 88 ARG A N 1
ATOM 708 C CA . ARG A 1 88 ? 11.112 -8.665 -8.605 1.00 88.94 88 ARG A CA 1
ATOM 709 C C . ARG A 1 88 ? 9.785 -9.417 -8.493 1.00 88.94 88 ARG A C 1
ATOM 711 O O . ARG A 1 88 ? 9.794 -10.615 -8.227 1.00 88.94 88 ARG A O 1
ATOM 718 N N . GLN A 1 89 ? 8.655 -8.740 -8.684 1.00 86.69 89 GLN A N 1
ATOM 719 C CA . GLN A 1 89 ? 7.330 -9.360 -8.650 1.00 86.69 89 GLN A CA 1
ATOM 720 C C . GLN A 1 89 ? 7.171 -10.425 -9.741 1.00 86.69 89 GLN A C 1
ATOM 722 O O . GLN A 1 89 ? 6.714 -11.528 -9.443 1.00 86.69 89 GLN A O 1
ATOM 727 N N . PHE A 1 90 ? 7.576 -10.121 -10.976 1.00 87.56 90 PHE A N 1
ATOM 728 C CA . PHE A 1 90 ? 7.556 -11.089 -12.073 1.00 87.56 90 PHE A CA 1
ATOM 729 C C . PHE A 1 90 ? 8.518 -12.254 -11.820 1.00 87.56 90 PHE A C 1
ATOM 731 O O . PHE A 1 90 ? 8.132 -13.413 -11.967 1.00 87.56 90 PHE A O 1
ATOM 738 N N . ALA A 1 91 ? 9.730 -11.973 -11.334 1.00 87.75 91 ALA A N 1
ATOM 739 C CA . ALA A 1 91 ? 10.706 -13.004 -10.991 1.00 87.75 91 ALA A CA 1
ATOM 740 C C . ALA A 1 91 ? 10.198 -13.955 -9.893 1.00 87.75 91 ALA A C 1
ATOM 742 O O . ALA A 1 91 ? 10.335 -15.168 -10.022 1.00 87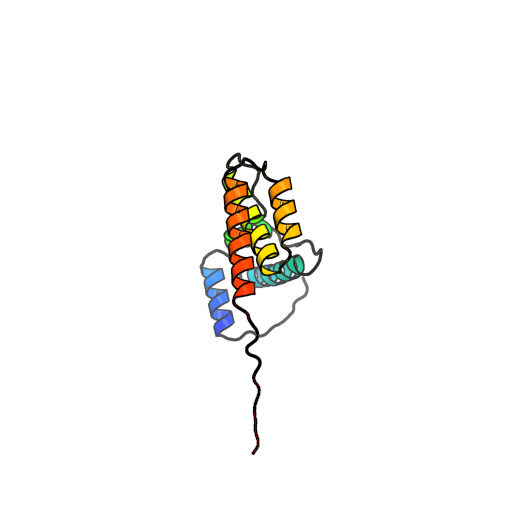.75 91 ALA A O 1
ATOM 743 N N . LEU A 1 92 ? 9.537 -13.429 -8.855 1.00 84.94 92 LEU A N 1
ATOM 744 C CA . LEU A 1 92 ? 8.904 -14.224 -7.792 1.00 84.94 92 LEU A CA 1
ATOM 745 C C . LEU A 1 92 ? 7.779 -15.137 -8.296 1.00 84.94 92 LEU A C 1
ATOM 747 O O . LEU A 1 92 ? 7.499 -16.160 -7.676 1.00 84.94 92 LEU A O 1
ATOM 751 N N . ARG A 1 93 ? 7.110 -14.760 -9.389 1.00 86.62 93 ARG A N 1
ATOM 752 C CA . ARG A 1 93 ? 6.031 -15.542 -10.009 1.00 86.62 93 ARG A CA 1
ATOM 753 C C . ARG A 1 93 ? 6.534 -16.524 -11.069 1.00 86.62 93 ARG A C 1
ATOM 755 O O . ARG A 1 93 ? 5.731 -17.252 -11.645 1.00 86.62 93 ARG A O 1
ATOM 762 N N . GLY A 1 94 ? 7.842 -16.547 -11.332 1.00 85.12 94 GLY A N 1
ATOM 763 C CA . GLY A 1 94 ? 8.437 -17.326 -12.417 1.00 85.12 94 GLY A CA 1
ATOM 764 C C . GLY A 1 94 ? 8.185 -16.739 -13.812 1.00 85.12 94 GLY A C 1
ATOM 765 O O . GLY A 1 94 ? 8.495 -17.386 -14.810 1.00 85.12 94 GLY A O 1
ATOM 766 N N . GLU A 1 95 ? 7.664 -15.512 -13.906 1.00 90.12 95 GLU A N 1
ATOM 767 C CA . GLU A 1 95 ? 7.383 -14.789 -15.156 1.00 90.12 95 GLU A CA 1
ATOM 768 C C . GLU A 1 95 ? 8.664 -14.115 -15.688 1.00 90.12 95 GLU A C 1
ATOM 770 O O . GLU A 1 95 ? 8.754 -12.898 -15.845 1.00 90.12 95 GLU A O 1
ATOM 775 N N . ILE A 1 96 ? 9.708 -14.916 -15.915 1.00 90.62 96 ILE A N 1
ATOM 776 C CA . ILE A 1 96 ? 11.063 -14.412 -16.182 1.00 90.62 96 ILE A CA 1
ATOM 777 C C . ILE A 1 96 ? 11.167 -13.683 -17.524 1.00 90.62 96 ILE A C 1
ATOM 779 O O . ILE A 1 96 ? 11.844 -12.661 -17.617 1.00 90.62 96 ILE A O 1
ATOM 783 N N . ASP A 1 97 ? 10.498 -14.188 -18.558 1.00 89.75 97 ASP A N 1
ATOM 784 C CA . ASP A 1 97 ? 10.531 -13.564 -19.884 1.00 89.75 97 ASP A CA 1
ATOM 785 C C . ASP A 1 97 ? 9.856 -12.187 -19.860 1.00 89.75 97 ASP A C 1
ATOM 787 O O . ASP A 1 97 ? 10.393 -11.225 -20.400 1.00 89.75 97 ASP A O 1
ATOM 791 N N . THR A 1 98 ? 8.747 -12.062 -19.126 1.00 89.75 98 THR A N 1
ATOM 792 C CA . THR A 1 98 ? 8.052 -10.788 -18.902 1.00 89.75 98 THR A CA 1
ATOM 793 C C . THR A 1 98 ? 8.907 -9.809 -18.096 1.00 89.75 98 THR A C 1
ATOM 795 O O . THR A 1 98 ? 8.925 -8.614 -18.390 1.00 89.75 98 THR A O 1
ATOM 798 N N . ALA A 1 99 ? 9.660 -10.300 -17.106 1.00 89.56 99 ALA A N 1
ATOM 799 C CA . ALA A 1 99 ? 10.599 -9.471 -16.355 1.00 89.56 99 ALA A CA 1
ATOM 800 C C . ALA A 1 99 ? 11.710 -8.902 -17.256 1.00 89.56 99 ALA A C 1
ATOM 802 O O . ALA A 1 99 ? 12.042 -7.725 -17.144 1.00 89.56 99 ALA A O 1
ATOM 803 N N . ARG A 1 100 ? 12.251 -9.714 -18.173 1.00 90.75 10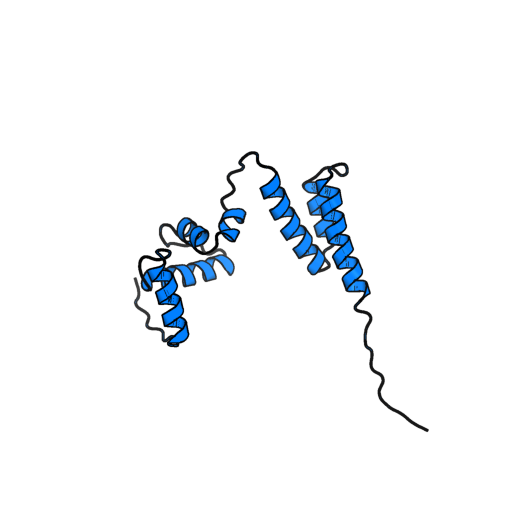0 ARG A N 1
ATOM 804 C CA . ARG A 1 100 ? 13.299 -9.299 -19.121 1.00 90.75 100 ARG A CA 1
ATOM 805 C C . ARG A 1 100 ? 12.793 -8.326 -20.172 1.00 90.75 100 ARG A C 1
ATOM 807 O O . ARG A 1 100 ? 13.433 -7.312 -20.413 1.00 90.75 100 ARG A O 1
ATOM 814 N N . GLU A 1 101 ? 11.617 -8.585 -20.733 1.00 92.38 101 GLU A N 1
ATOM 815 C CA . GLU A 1 101 ? 10.986 -7.681 -21.698 1.00 92.38 101 GLU A CA 1
ATOM 816 C C . GLU A 1 101 ? 10.739 -6.292 -21.090 1.00 92.38 101 GLU A C 1
ATOM 818 O O . GLU A 1 101 ? 10.950 -5.269 -21.747 1.00 92.38 101 GLU A O 1
ATOM 823 N N . LEU A 1 102 ? 10.355 -6.241 -19.809 1.00 89.00 102 LEU A N 1
ATOM 824 C CA . LEU A 1 102 ? 10.216 -4.983 -19.082 1.00 89.00 102 LEU A CA 1
ATOM 825 C C . LEU A 1 102 ? 11.556 -4.238 -18.957 1.00 89.00 102 LEU A C 1
ATOM 827 O O . LEU A 1 102 ? 11.580 -3.024 -19.157 1.00 89.00 102 LEU A O 1
ATOM 831 N N . ILE A 1 103 ? 12.652 -4.942 -18.649 1.00 91.50 103 ILE A N 1
ATOM 832 C CA . ILE A 1 103 ? 13.998 -4.350 -18.570 1.00 91.50 103 ILE A CA 1
ATOM 833 C C . ILE A 1 103 ? 14.418 -3.809 -19.939 1.00 91.50 103 ILE A C 1
ATOM 835 O O . ILE A 1 103 ? 14.763 -2.634 -20.029 1.00 91.50 103 ILE A O 1
ATOM 839 N N . ASP A 1 104 ? 14.310 -4.616 -20.997 1.00 90.94 104 ASP A N 1
ATOM 840 C CA . ASP A 1 104 ? 14.709 -4.248 -22.364 1.00 90.94 104 ASP A CA 1
ATOM 841 C C . ASP A 1 104 ? 13.901 -3.066 -22.921 1.00 90.94 104 ASP A C 1
ATOM 843 O O . ASP A 1 104 ? 14.396 -2.271 -23.721 1.00 90.94 104 ASP A O 1
ATOM 847 N N . THR A 1 105 ? 12.643 -2.932 -22.493 1.00 90.31 105 THR A N 1
ATOM 848 C CA . THR A 1 105 ? 11.786 -1.799 -22.865 1.00 90.31 105 THR A CA 1
ATOM 849 C C . THR A 1 105 ? 12.210 -0.512 -22.156 1.00 90.31 105 THR A C 1
ATOM 851 O O . THR A 1 105 ? 12.073 0.578 -22.714 1.00 90.31 105 THR A O 1
ATOM 854 N N . LYS A 1 106 ? 12.683 -0.623 -20.910 1.00 85.19 106 LYS A N 1
ATOM 855 C CA . LYS A 1 106 ? 12.964 0.520 -20.032 1.00 85.19 106 LYS A CA 1
ATOM 856 C C . LYS A 1 106 ? 14.407 0.999 -20.093 1.00 85.19 106 LYS A C 1
ATOM 858 O O . LYS A 1 106 ? 14.647 2.193 -19.930 1.00 85.19 106 LYS A O 1
ATOM 863 N N . TYR A 1 107 ? 15.348 0.101 -20.353 1.00 84.94 107 TYR A N 1
ATOM 864 C CA . TYR A 1 107 ? 16.771 0.394 -20.335 1.00 84.94 107 TYR A CA 1
ATOM 865 C C . TYR A 1 107 ? 17.466 -0.211 -21.555 1.00 84.94 107 TYR A C 1
ATOM 867 O O . TYR A 1 107 ? 17.197 -1.353 -21.925 1.00 84.94 107 TYR A O 1
ATOM 875 N N . PRO A 1 108 ? 18.412 0.511 -22.179 1.00 84.69 108 PRO A N 1
ATOM 876 C CA . PRO A 1 108 ? 19.311 -0.091 -23.151 1.00 84.69 108 PRO A CA 1
ATOM 877 C C . PRO A 1 108 ? 20.100 -1.248 -22.525 1.00 84.69 108 PRO A C 1
ATOM 879 O O . PRO A 1 108 ? 20.541 -1.150 -21.384 1.00 84.69 108 PRO A O 1
ATOM 882 N N . ALA A 1 109 ? 20.407 -2.287 -23.303 1.00 77.00 109 ALA A N 1
ATOM 883 C CA . ALA A 1 109 ? 21.177 -3.446 -22.829 1.00 77.00 109 ALA A CA 1
ATOM 884 C C . ALA A 1 109 ? 22.590 -3.110 -22.291 1.00 77.00 109 ALA A C 1
ATOM 886 O O . ALA A 1 109 ? 23.233 -3.937 -21.651 1.00 77.00 109 ALA A O 1
ATOM 887 N N . THR A 1 110 ? 23.108 -1.911 -22.572 1.00 82.06 110 THR A N 1
ATOM 888 C CA . THR A 1 110 ? 24.402 -1.422 -22.064 1.00 82.06 110 THR A CA 1
ATOM 889 C C . THR A 1 110 ? 24.277 -0.564 -20.804 1.00 82.06 110 THR A C 1
ATOM 891 O O . THR A 1 110 ? 25.283 -0.038 -20.331 1.00 82.06 110 THR A O 1
ATOM 894 N N . ASP A 1 111 ? 23.063 -0.348 -20.303 1.00 85.44 111 ASP A N 1
ATOM 895 C CA . ASP A 1 111 ? 22.809 0.465 -19.120 1.00 85.44 111 ASP A CA 1
ATOM 896 C C . ASP A 1 111 ? 23.147 -0.329 -17.842 1.00 85.44 111 ASP A C 1
ATOM 898 O O . ASP A 1 111 ? 22.659 -1.451 -17.671 1.00 85.44 111 ASP A O 1
ATOM 902 N N . PRO A 1 112 ? 23.945 0.227 -16.910 1.00 85.44 112 PRO A N 1
ATOM 903 C CA . PRO A 1 112 ? 24.215 -0.410 -15.623 1.00 85.44 112 PRO A CA 1
ATOM 904 C C . PRO A 1 112 ? 22.949 -0.804 -14.846 1.00 85.44 112 PRO A C 1
ATOM 906 O O . PRO A 1 112 ? 22.960 -1.805 -14.132 1.00 85.44 112 PRO A O 1
ATOM 909 N N . ARG A 1 113 ? 21.850 -0.052 -14.993 1.00 86.12 113 ARG A N 1
ATOM 910 C CA . ARG A 1 113 ? 20.559 -0.343 -14.354 1.00 86.12 113 ARG A CA 1
ATOM 911 C C . ARG A 1 113 ? 19.945 -1.637 -14.882 1.00 86.12 113 ARG A C 1
ATOM 913 O O . ARG A 1 113 ? 19.430 -2.411 -14.082 1.00 86.12 113 ARG A O 1
ATOM 920 N N . ALA A 1 114 ? 20.060 -1.908 -16.183 1.00 89.12 114 ALA A N 1
ATOM 921 C CA . ALA A 1 114 ? 19.605 -3.168 -16.772 1.00 89.12 114 ALA A CA 1
ATOM 922 C C . ALA A 1 114 ? 20.360 -4.361 -16.166 1.00 89.12 114 ALA A C 1
ATOM 924 O O . ALA A 1 114 ? 19.739 -5.312 -15.701 1.00 89.12 114 ALA A O 1
ATOM 925 N N . MET A 1 115 ? 21.690 -4.249 -16.055 1.00 89.25 115 MET A N 1
ATOM 926 C CA . MET A 1 115 ? 22.540 -5.308 -15.492 1.00 89.25 115 MET A CA 1
ATOM 927 C C . MET A 1 115 ? 22.179 -5.633 -14.036 1.00 89.25 115 MET A C 1
ATOM 929 O O . MET A 1 115 ? 22.099 -6.799 -13.659 1.00 89.25 115 MET A O 1
ATOM 933 N N . VAL A 1 116 ? 21.920 -4.608 -13.217 1.00 91.31 116 VAL A N 1
ATOM 934 C CA . VAL A 1 116 ? 21.508 -4.799 -11.816 1.00 91.31 116 VAL A CA 1
ATOM 935 C C . VAL A 1 116 ? 20.148 -5.499 -11.724 1.00 91.31 116 VAL A C 1
ATOM 937 O O . VAL A 1 116 ? 19.950 -6.344 -10.853 1.00 91.31 116 VAL A O 1
ATOM 940 N N . LEU A 1 117 ? 19.204 -5.172 -12.609 1.00 91.75 117 LEU A N 1
ATOM 941 C CA . LEU A 1 117 ? 17.881 -5.799 -12.632 1.00 91.75 117 LEU A CA 1
ATOM 942 C C . LEU A 1 117 ? 17.931 -7.251 -13.124 1.00 91.75 117 LEU A C 1
ATOM 944 O O . LEU A 1 117 ? 17.213 -8.097 -12.588 1.00 91.75 117 LEU A O 1
ATOM 948 N N . ASP A 1 118 ? 18.811 -7.564 -14.072 1.00 89.62 118 ASP A N 1
ATOM 949 C CA . ASP A 1 118 ? 19.064 -8.942 -14.493 1.00 89.62 118 ASP A CA 1
ATOM 950 C C . ASP A 1 118 ? 19.615 -9.799 -13.339 1.00 89.62 118 ASP A C 1
ATOM 952 O O . ASP A 1 118 ? 19.150 -10.922 -13.126 1.00 89.62 118 ASP A O 1
ATOM 956 N N . ASP A 1 119 ? 20.518 -9.262 -12.511 1.00 88.69 119 ASP A N 1
ATOM 957 C CA . ASP A 1 119 ? 21.035 -9.968 -11.325 1.00 88.69 119 ASP A CA 1
ATOM 958 C C . ASP A 1 119 ? 19.928 -10.274 -10.292 1.00 88.69 119 ASP A C 1
ATOM 960 O O . ASP A 1 119 ? 19.936 -11.323 -9.626 1.00 88.69 119 ASP A O 1
ATOM 964 N N . VAL A 1 120 ? 18.924 -9.394 -10.178 1.00 88.88 120 VAL A N 1
ATOM 965 C CA . VAL A 1 120 ? 17.736 -9.645 -9.346 1.00 88.88 120 VAL A CA 1
ATOM 966 C C . VAL A 1 120 ? 16.978 -10.864 -9.867 1.00 88.88 120 VAL A C 1
ATOM 968 O O . VAL A 1 120 ? 16.625 -11.737 -9.074 1.00 88.88 120 VAL A O 1
ATOM 971 N N . ILE A 1 121 ? 16.768 -10.972 -11.182 1.00 90.06 121 ILE A N 1
ATOM 972 C CA . ILE A 1 12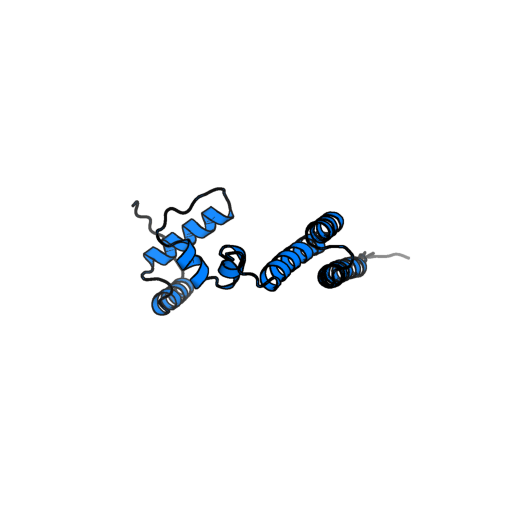1 ? 16.091 -12.119 -11.808 1.00 90.06 121 ILE A CA 1
ATOM 973 C C . ILE A 1 121 ? 16.856 -13.425 -11.535 1.00 90.06 121 ILE A C 1
ATOM 975 O O . ILE A 1 121 ? 16.253 -14.428 -11.133 1.00 90.06 121 ILE A O 1
ATOM 979 N N . GLU A 1 122 ? 18.182 -13.428 -11.702 1.00 87.25 122 GLU A N 1
ATOM 980 C CA . GLU A 1 122 ? 19.011 -14.631 -11.512 1.00 87.25 122 GLU A CA 1
ATOM 981 C C . GLU A 1 122 ? 19.002 -15.147 -10.059 1.00 87.25 122 GLU A C 1
ATOM 983 O O . GLU A 1 122 ? 19.064 -16.361 -9.812 1.00 87.25 122 GLU A O 1
ATOM 988 N N . THR A 1 123 ? 18.828 -14.250 -9.083 1.00 84.12 123 THR A N 1
ATOM 989 C CA . THR A 1 123 ? 18.685 -14.613 -7.663 1.00 84.12 123 THR A CA 1
ATOM 990 C C . THR A 1 123 ? 17.450 -15.494 -7.421 1.00 84.12 123 THR A C 1
ATOM 992 O O . THR A 1 123 ? 17.517 -16.500 -6.704 1.00 84.12 123 THR A O 1
ATOM 995 N N . TYR A 1 124 ? 16.319 -15.172 -8.054 1.00 79.06 124 TYR A N 1
ATOM 996 C CA . TYR A 1 124 ? 15.080 -15.945 -7.899 1.00 79.06 124 TYR A CA 1
ATOM 997 C C . TYR A 1 124 ? 15.089 -17.233 -8.722 1.00 79.06 124 TYR A C 1
ATOM 999 O O . TYR A 1 124 ? 14.639 -18.266 -8.228 1.00 79.06 124 TYR A O 1
ATOM 1007 N N . ARG A 1 125 ? 15.730 -17.238 -9.897 1.00 71.38 125 ARG A N 1
ATOM 1008 C CA . ARG A 1 125 ? 15.953 -18.476 -10.663 1.00 71.38 125 ARG A CA 1
ATOM 1009 C C . ARG A 1 125 ? 16.756 -19.514 -9.869 1.00 71.38 125 ARG A C 1
ATOM 1011 O O . ARG A 1 125 ? 16.444 -20.704 -9.897 1.00 71.38 125 ARG A 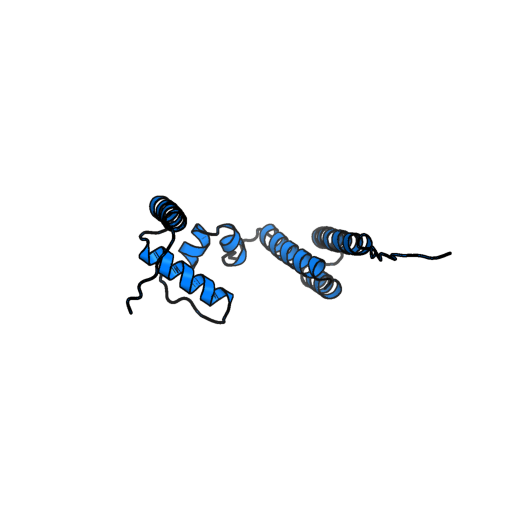O 1
ATOM 1018 N N . THR A 1 126 ? 17.780 -19.073 -9.139 1.00 61.62 126 THR A N 1
ATOM 1019 C CA . THR A 1 126 ? 18.615 -19.966 -8.315 1.00 61.62 126 THR A CA 1
ATOM 1020 C C . THR A 1 126 ? 17.852 -20.493 -7.091 1.00 61.62 126 THR A C 1
ATOM 1022 O O . THR A 1 126 ? 18.073 -21.621 -6.640 1.00 61.62 126 THR A O 1
ATOM 1025 N N . SER A 1 127 ? 16.904 -19.701 -6.585 1.00 57.38 127 SER A N 1
ATOM 1026 C CA . SER A 1 127 ? 16.048 -20.059 -5.450 1.00 57.38 127 SER A CA 1
ATOM 1027 C C . SER A 1 127 ? 15.061 -21.179 -5.809 1.00 57.38 127 SER A C 1
ATOM 1029 O O . SER A 1 127 ? 14.934 -22.141 -5.048 1.00 57.38 127 SER A O 1
ATOM 1031 N N . ASP A 1 128 ? 14.468 -21.136 -7.007 1.00 53.59 128 ASP A N 1
ATOM 1032 C CA . ASP A 1 128 ? 13.639 -22.231 -7.536 1.00 53.59 128 ASP A CA 1
ATOM 1033 C C . ASP A 1 128 ? 14.442 -23.519 -7.781 1.00 53.59 128 ASP A C 1
ATOM 1035 O O . ASP A 1 128 ? 13.924 -24.624 -7.622 1.00 53.59 128 ASP A O 1
ATOM 1039 N N . HIS A 1 129 ? 15.741 -23.415 -8.078 1.00 46.66 129 HIS A N 1
ATOM 1040 C CA . HIS A 1 129 ? 16.629 -24.580 -8.182 1.00 46.66 129 HIS A CA 1
ATOM 1041 C C . HIS A 1 129 ? 17.004 -25.219 -6.832 1.00 46.66 129 HIS A C 1
ATOM 1043 O O . HIS A 1 129 ? 17.466 -26.361 -6.806 1.00 46.66 129 HIS A O 1
ATOM 1049 N N . THR A 1 130 ? 16.774 -24.541 -5.701 1.00 45.16 130 THR A N 1
ATOM 1050 C CA . THR A 1 130 ? 16.997 -25.113 -4.357 1.00 45.16 130 THR A CA 1
ATOM 1051 C C . THR A 1 130 ? 15.760 -25.846 -3.817 1.00 45.16 130 THR A C 1
ATOM 1053 O O . THR A 1 130 ? 15.878 -26.701 -2.935 1.00 45.16 130 THR A O 1
ATOM 1056 N N . ALA A 1 131 ? 14.577 -25.613 -4.394 1.00 45.56 131 ALA A N 1
ATOM 1057 C CA . ALA A 1 131 ? 13.356 -26.360 -4.098 1.00 45.56 131 ALA A CA 1
ATOM 1058 C C . ALA A 1 131 ? 13.294 -27.704 -4.857 1.00 45.56 131 ALA A C 1
ATOM 1060 O O . ALA A 1 131 ? 12.303 -28.042 -5.500 1.00 45.56 131 ALA A O 1
ATOM 1061 N N . ALA A 1 132 ? 14.351 -28.517 -4.769 1.00 41.91 132 ALA A N 1
ATOM 1062 C CA . ALA A 1 132 ? 14.272 -29.918 -5.175 1.00 41.91 132 ALA A CA 1
ATOM 1063 C C . ALA A 1 132 ? 13.276 -30.673 -4.261 1.00 41.91 132 ALA A C 1
ATOM 1065 O O . ALA A 1 132 ? 13.246 -30.444 -3.044 1.00 41.91 132 ALA A O 1
ATOM 1066 N N . PRO A 1 133 ? 12.449 -31.586 -4.804 1.00 42.91 133 PRO A N 1
ATOM 1067 C CA . PRO A 1 133 ? 11.342 -32.180 -4.073 1.00 42.91 133 PRO A CA 1
ATOM 1068 C C . PRO A 1 133 ? 11.874 -33.068 -2.949 1.00 42.91 133 PRO A C 1
ATOM 1070 O O . PRO A 1 133 ? 12.552 -34.067 -3.192 1.00 42.91 133 PRO A O 1
ATOM 1073 N N . ARG A 1 134 ? 11.498 -32.773 -1.699 1.00 52.28 134 ARG A N 1
ATOM 1074 C CA . ARG A 1 134 ? 11.548 -33.762 -0.612 1.00 52.28 134 ARG A CA 1
ATOM 1075 C C . ARG A 1 134 ? 10.449 -34.799 -0.843 1.00 52.28 134 ARG A C 1
ATOM 1077 O O . ARG A 1 134 ? 9.458 -34.858 -0.120 1.00 52.28 134 ARG A O 1
ATOM 1084 N N . GLY A 1 135 ? 10.629 -35.615 -1.877 1.00 44.34 135 GLY A N 1
ATOM 1085 C CA . GLY A 1 135 ? 9.894 -36.853 -2.050 1.00 44.34 135 GLY A CA 1
ATOM 1086 C C . GLY A 1 135 ? 10.259 -37.782 -0.901 1.00 44.34 135 GLY A C 1
ATOM 1087 O O . GLY A 1 135 ? 11.345 -38.353 -0.876 1.00 44.34 135 GLY A O 1
ATOM 1088 N N . ARG A 1 136 ? 9.359 -37.919 0.074 1.00 55.34 136 ARG A N 1
ATOM 1089 C CA . ARG A 1 136 ? 9.342 -39.093 0.949 1.00 55.34 136 ARG A CA 1
ATOM 1090 C C . ARG A 1 136 ? 9.115 -40.329 0.079 1.00 55.34 136 ARG A C 1
ATOM 1092 O O . ARG A 1 136 ? 8.145 -40.349 -0.675 1.00 55.34 136 ARG A O 1
ATOM 1099 N N . PRO A 1 137 ? 9.858 -41.408 0.331 1.00 50.75 137 PRO A N 1
ATOM 1100 C CA . PRO A 1 137 ? 9.230 -42.712 0.373 1.00 50.75 137 PRO A CA 1
ATOM 1101 C C . PRO A 1 137 ? 9.281 -43.238 1.811 1.00 50.75 137 PRO A C 1
ATOM 1103 O O . PRO A 1 137 ? 10.335 -43.321 2.434 1.00 50.75 137 PRO A O 1
ATOM 1106 N N . ALA A 1 138 ? 8.118 -43.594 2.340 1.00 55.16 138 ALA A N 1
ATOM 1107 C CA . ALA A 1 138 ? 7.977 -44.540 3.443 1.00 55.16 138 ALA A CA 1
ATOM 1108 C C . ALA A 1 138 ? 6.943 -45.592 3.001 1.00 55.16 138 ALA A C 1
ATOM 1110 O O . ALA A 1 138 ? 6.053 -45.220 2.231 1.00 55.16 138 ALA A O 1
ATOM 1111 N N . PRO A 1 139 ? 6.908 -46.816 3.559 1.00 58.94 139 PRO A N 1
ATOM 1112 C CA . PRO A 1 139 ? 7.991 -47.680 4.070 1.00 58.94 139 PRO A CA 1
ATOM 1113 C C . PRO A 1 139 ? 7.942 -49.141 3.506 1.00 58.94 139 PRO A C 1
ATOM 1115 O O . PRO A 1 139 ? 6.907 -49.533 2.986 1.00 58.94 139 PRO A O 1
ATOM 1118 N N . GLU A 1 140 ? 9.051 -49.903 3.681 1.00 45.91 140 GLU A N 1
ATOM 1119 C CA . GLU A 1 140 ? 9.264 -51.393 3.810 1.00 45.91 140 GLU A CA 1
ATOM 1120 C C . GLU A 1 140 ? 8.602 -52.395 2.801 1.00 45.91 140 GLU A C 1
ATOM 1122 O O . GLU A 1 140 ? 7.706 -51.973 2.081 1.00 45.91 140 GLU A O 1
ATOM 1127 N N . PRO A 1 141 ? 8.977 -53.711 2.653 1.00 56.47 141 PRO A N 1
ATOM 1128 C CA . PRO A 1 141 ? 9.709 -54.628 3.564 1.00 56.47 141 PRO A CA 1
ATOM 112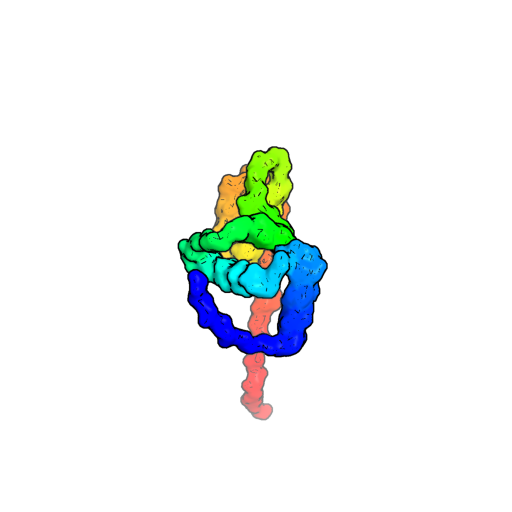9 C C . PRO A 1 141 ? 10.735 -55.622 2.926 1.00 56.47 141 PRO A C 1
ATOM 1131 O O . PRO A 1 141 ? 10.704 -55.884 1.722 1.00 56.47 141 PRO A O 1
ATOM 1134 N N . ARG A 1 142 ? 11.579 -56.266 3.752 1.00 44.09 142 ARG A N 1
ATOM 1135 C CA . ARG A 1 142 ? 11.765 -57.741 3.862 1.00 44.09 142 ARG A CA 1
ATOM 1136 C C . ARG A 1 142 ? 12.850 -58.113 4.869 1.00 44.09 142 ARG A C 1
ATOM 1138 O O . ARG A 1 142 ? 13.969 -57.577 4.747 1.00 44.09 142 ARG A O 1
#

Organism: NCBI:txid2487750

Sequence (142 aa):
MVKSTVRFSETVMDRVEELVEGEEFSSKSEFQRFAVEYVLSEIDDYEPEMLDFDEVRDEVFPDHALGRDAEPGEDGDGEFYQVAARVRQFALRGEIDTARELIDTKYPATDPRAMVLDDVIETYRTSDHTAAPRGRPAPEPR

Secondary structure (DSSP, 8-state):
---------HHHHHHHHHHHHTTS-S-HHHHHHHHHHHHHHHHSSPPP-STTHHHHHHHH-HHHHHHH-----S-THHHHHHHHHHHHHHHHTT-HHHHHHHHHHHS-TT-HHHHHHHHHHHHHHHHHHH------------

Radius of gyration: 22.8 Å; chains: 1; bounding box: 51×73×45 Å

pLDDT: mean 77.44, std 16.59, range [36.44, 93.62]